Protein AF-A0A971KW10-F1 (afdb_monomer)

Radius of gyration: 21.58 Å; Cα contacts (8 Å, |Δi|>4): 145; chains: 1; bounding box: 46×30×66 Å

Sequence (146 aa):
DITVEKLATDSYQAQTRNKLIAEAFYLTGDIEKYGSGYIRIREEISAYPGMKFGFEEMGNGYLVTLSSGTVEGITEQATEQAVLAFCRQPRSTTEIMHHLGLRHREHFRSSILMPLLERQLLRLTIPDKPSSPKQKYITTTSQAES

pLDDT: mean 83.28, std 13.02, range [34.09, 97.75]

Foldseek 3Di:
DQDPVNLVDPPDDADDPDPVVVVVCVVVVVDPDGPCVSVVVVVVQVLDQQWDWDKDDDDPRIDIDIDRGDRVPDDLVNLLVLLLVVQQDWDDLVRSCVVVVHDDSVCCVPSHVVVCVVVVQKDWPCVVCCPDPPITIHGDPVPVDD

Secondary structure (DSSP, 8-state):
---HHHHTSTTPPP--S-HHHHHHHHHTTS-SSTT-HHHHHHHHHHTSTTEEEEEEEETTEEEEEEEE---TT--HHHHHHHHHHHTTS-B-HHHHHHHTT---HHHHIIIIIHHHHHTTSEEESSTT-TT-TT--EEE-STTS--

Solvent-accessible surface area (backbone atoms only — not comparable to full-atom values): 8999 Å² total; per-residue (Å²): 134,90,48,74,74,42,69,73,41,97,76,58,80,67,78,72,92,51,60,68,63,56,46,51,38,41,76,72,62,78,44,94,62,91,60,51,60,65,56,52,53,50,56,62,38,71,68,40,87,30,46,43,84,47,73,48,83,49,92,98,48,71,49,80,44,82,45,80,45,84,38,91,87,59,46,73,67,53,49,47,53,52,51,46,63,65,16,71,46,79,35,35,71,69,56,51,27,61,76,70,72,55,84,53,66,66,58,46,40,67,75,41,52,47,53,34,42,76,69,52,49,32,41,67,72,41,71,96,44,74,84,42,94,83,39,27,33,28,39,49,74,89,82,77,83,131

Structure (mmCIF, N/CA/C/O backbone):
data_AF-A0A971KW10-F1
#
_entry.id   AF-A0A971KW10-F1
#
loop_
_atom_site.group_PDB
_atom_site.id
_atom_site.type_symbol
_atom_site.label_atom_id
_atom_site.label_alt_id
_atom_site.label_comp_id
_atom_site.label_asym_id
_atom_site.label_entity_id
_atom_site.label_seq_id
_atom_site.pdbx_PDB_ins_code
_atom_site.Cartn_x
_atom_site.Cartn_y
_atom_site.Cartn_z
_atom_site.occupancy
_atom_site.B_iso_or_equiv
_atom_site.auth_seq_id
_atom_site.auth_comp_id
_atom_site.auth_asym_id
_atom_site.auth_atom_id
_atom_site.pdbx_PDB_model_num
ATOM 1 N N . ASP A 1 1 ? 15.205 6.553 -31.528 1.00 63.91 1 ASP A N 1
ATOM 2 C CA . ASP A 1 1 ? 15.199 5.754 -30.287 1.00 63.91 1 ASP A CA 1
ATOM 3 C C . ASP A 1 1 ? 14.335 6.381 -29.201 1.00 63.91 1 ASP A C 1
ATOM 5 O O . ASP A 1 1 ? 13.989 7.562 -29.290 1.00 63.91 1 ASP A O 1
ATOM 9 N N . ILE A 1 2 ? 13.929 5.573 -28.221 1.00 69.31 2 ILE A N 1
ATOM 10 C CA . ILE A 1 2 ? 13.283 6.034 -26.985 1.00 69.31 2 ILE A CA 1
ATOM 11 C C . ILE A 1 2 ? 14.377 6.613 -26.083 1.00 69.31 2 ILE A C 1
ATOM 13 O O . ILE A 1 2 ? 15.384 5.947 -25.866 1.00 69.31 2 ILE A O 1
ATOM 17 N N . THR A 1 3 ? 14.180 7.831 -25.578 1.00 75.50 3 THR A N 1
ATOM 18 C CA . THR A 1 3 ? 15.115 8.497 -24.659 1.00 75.50 3 THR A CA 1
ATOM 19 C C . THR A 1 3 ? 14.581 8.475 -23.228 1.00 75.50 3 THR A C 1
ATOM 21 O O . THR A 1 3 ? 13.381 8.281 -23.008 1.00 75.50 3 THR A O 1
ATOM 24 N N . VAL A 1 4 ? 15.468 8.706 -22.258 1.00 74.56 4 VAL A N 1
ATOM 25 C CA . VAL A 1 4 ? 15.142 8.841 -20.828 1.00 74.56 4 VAL A CA 1
ATOM 26 C C . VAL A 1 4 ? 14.043 9.889 -20.612 1.00 74.56 4 VAL A C 1
ATOM 28 O O . VAL A 1 4 ? 13.077 9.627 -19.899 1.00 74.56 4 VAL A O 1
ATOM 31 N N . GLU A 1 5 ? 14.099 11.033 -21.300 1.00 74.12 5 GLU A N 1
ATOM 32 C CA . GLU A 1 5 ? 13.088 12.091 -21.154 1.00 74.12 5 GLU A CA 1
ATOM 33 C C . GLU A 1 5 ? 11.705 11.649 -21.640 1.00 74.12 5 GLU A C 1
ATOM 35 O O . GLU A 1 5 ? 10.694 12.044 -21.065 1.00 74.12 5 GLU A O 1
ATOM 40 N N . LYS A 1 6 ? 11.638 10.802 -22.675 1.00 75.38 6 LYS A N 1
ATOM 41 C CA . LYS A 1 6 ? 10.366 10.248 -23.161 1.00 75.38 6 LYS A CA 1
ATOM 42 C C . LYS A 1 6 ? 9.798 9.203 -22.204 1.00 75.38 6 LYS A C 1
ATOM 44 O O . LYS A 1 6 ? 8.589 9.136 -22.051 1.00 75.38 6 LYS A O 1
ATOM 49 N N . LEU A 1 7 ? 10.641 8.414 -21.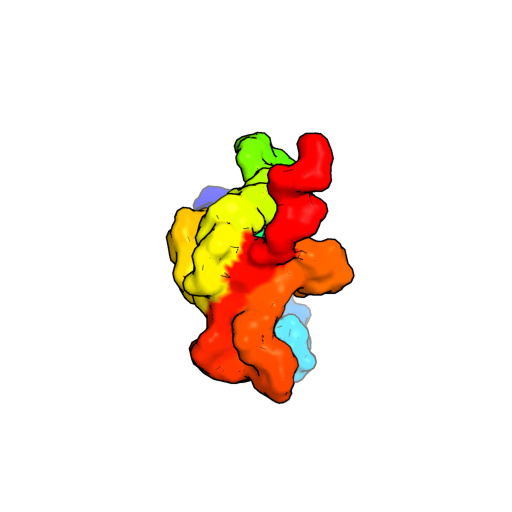538 1.00 72.81 7 LEU A N 1
ATOM 50 C CA . LEU A 1 7 ? 10.193 7.453 -20.518 1.00 72.81 7 LEU A CA 1
ATOM 51 C C . LEU A 1 7 ? 9.659 8.139 -19.253 1.00 72.81 7 LEU A C 1
ATOM 53 O O . LEU A 1 7 ? 8.875 7.546 -18.514 1.00 72.81 7 LEU A O 1
ATOM 57 N N . ALA A 1 8 ? 10.052 9.392 -19.016 1.00 70.19 8 ALA A N 1
ATOM 58 C CA . ALA A 1 8 ? 9.490 10.212 -17.951 1.00 70.19 8 ALA A CA 1
ATOM 59 C C . ALA A 1 8 ? 8.054 10.692 -18.249 1.00 70.19 8 ALA A C 1
ATOM 61 O O . ALA A 1 8 ? 7.359 11.127 -17.327 1.00 70.19 8 ALA A O 1
ATOM 62 N N . THR A 1 9 ? 7.581 10.608 -19.498 1.00 72.00 9 THR A N 1
ATOM 63 C CA . THR A 1 9 ? 6.211 10.980 -19.879 1.00 72.00 9 THR A CA 1
ATOM 64 C C . THR A 1 9 ? 5.324 9.746 -20.055 1.00 72.00 9 THR A C 1
ATOM 66 O O . THR A 1 9 ? 5.793 8.677 -20.420 1.00 72.00 9 THR A O 1
ATOM 69 N N . ASP A 1 10 ? 4.009 9.885 -19.865 1.00 73.06 10 ASP A 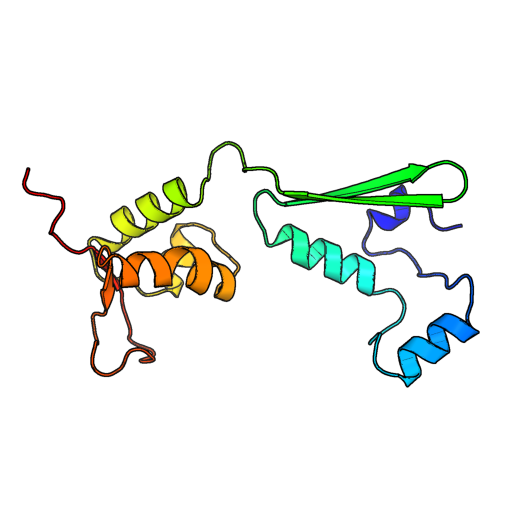N 1
ATOM 70 C CA . ASP A 1 10 ? 3.036 8.813 -20.175 1.00 73.06 10 ASP A CA 1
ATOM 71 C C . ASP A 1 10 ? 2.736 8.676 -21.677 1.00 73.06 10 ASP A C 1
ATOM 73 O O . ASP A 1 10 ? 1.820 7.965 -22.084 1.00 73.06 10 ASP A O 1
ATOM 77 N N . SER A 1 11 ? 3.471 9.399 -22.524 1.00 72.88 11 SER A N 1
ATOM 78 C CA . SER A 1 11 ? 3.156 9.582 -23.943 1.00 72.88 11 SER A CA 1
ATOM 79 C C . SER A 1 11 ? 4.166 8.944 -24.896 1.00 72.88 11 SER A C 1
ATOM 81 O O . SER A 1 11 ? 4.077 9.150 -26.110 1.00 72.88 11 SER A O 1
ATOM 83 N N . TYR A 1 12 ? 5.135 8.174 -24.392 1.00 74.19 12 TYR A N 1
ATOM 84 C CA . TYR A 1 12 ? 6.084 7.492 -25.266 1.00 74.19 12 TYR A CA 1
ATOM 85 C C . TYR A 1 12 ? 5.415 6.343 -26.032 1.00 74.19 12 TYR A C 1
ATOM 87 O O . TYR A 1 12 ? 4.542 5.635 -25.533 1.00 74.19 12 TYR A O 1
ATOM 95 N N . GLN A 1 13 ? 5.869 6.120 -27.265 1.00 73.56 13 GLN A N 1
ATOM 96 C CA . GLN A 1 13 ? 5.526 4.911 -28.006 1.00 73.56 13 GLN A CA 1
ATOM 97 C C . GLN A 1 13 ? 6.542 3.822 -27.701 1.00 73.56 13 GLN A C 1
ATOM 99 O O . GLN A 1 13 ? 7.740 4.003 -27.919 1.00 73.56 13 GLN A O 1
ATOM 104 N N . ALA A 1 14 ? 6.060 2.684 -27.210 1.00 76.69 14 ALA A N 1
ATOM 105 C CA . ALA A 1 14 ? 6.911 1.538 -26.950 1.00 76.69 14 ALA A CA 1
ATOM 106 C C . ALA A 1 14 ? 7.455 0.943 -28.250 1.00 76.69 14 ALA A C 1
ATOM 108 O O . ALA A 1 14 ? 6.731 0.763 -29.229 1.00 76.69 14 ALA A O 1
ATOM 109 N N . GLN A 1 15 ? 8.740 0.607 -28.233 1.00 77.75 15 GLN A N 1
ATOM 110 C CA . GLN A 1 15 ? 9.437 -0.003 -29.353 1.00 77.75 15 GLN A CA 1
ATOM 111 C C . GLN A 1 15 ? 10.059 -1.315 -28.890 1.00 77.75 15 GLN A C 1
ATOM 113 O O . GLN A 1 15 ? 10.881 -1.350 -27.976 1.00 77.75 15 GLN A O 1
ATOM 118 N N . THR A 1 16 ? 9.661 -2.413 -29.525 1.00 80.06 16 THR A N 1
ATOM 119 C CA . THR A 1 16 ? 10.229 -3.737 -29.269 1.00 80.06 16 THR A CA 1
ATOM 120 C C . THR A 1 16 ? 11.472 -3.929 -30.128 1.00 80.06 16 THR A C 1
ATOM 122 O O . THR A 1 16 ? 11.362 -3.978 -31.355 1.00 80.06 16 THR A O 1
ATOM 125 N N . ARG A 1 17 ? 12.645 -4.094 -29.505 1.00 83.06 17 ARG A N 1
ATOM 126 C CA . ARG A 1 17 ? 13.882 -4.425 -30.238 1.00 83.06 17 ARG A CA 1
ATOM 127 C C . ARG A 1 17 ? 13.791 -5.785 -30.931 1.00 83.06 17 ARG A C 1
ATOM 129 O O . ARG A 1 17 ? 14.223 -5.923 -32.067 1.00 83.06 17 ARG A O 1
ATOM 136 N N . ASN A 1 18 ? 13.198 -6.773 -30.261 1.00 89.06 18 ASN A N 1
ATOM 137 C CA . ASN A 1 18 ? 12.965 -8.100 -30.819 1.00 89.06 18 ASN A CA 1
ATOM 138 C C . ASN A 1 18 ? 11.472 -8.446 -30.747 1.00 89.06 18 ASN A C 1
ATOM 140 O O . ASN A 1 18 ? 10.937 -8.685 -29.665 1.00 89.06 18 ASN A O 1
ATOM 144 N N . LYS A 1 19 ? 10.810 -8.459 -31.910 1.00 88.50 19 LYS A N 1
ATOM 145 C CA . LYS A 1 19 ? 9.373 -8.748 -32.017 1.00 88.50 19 LYS A CA 1
ATOM 146 C C . LYS A 1 19 ? 9.037 -10.196 -31.666 1.00 88.50 19 LYS A C 1
ATOM 148 O O . LYS A 1 19 ? 8.043 -10.412 -30.993 1.00 88.50 19 LYS A O 1
ATOM 153 N N . LEU A 1 20 ? 9.883 -11.155 -32.051 1.00 92.50 20 LEU A N 1
ATOM 154 C CA . LEU A 1 20 ? 9.647 -12.581 -31.798 1.00 92.50 20 LEU A CA 1
ATOM 155 C C . LEU A 1 20 ? 9.681 -12.899 -30.301 1.00 92.50 20 LEU A C 1
ATOM 157 O O . LEU A 1 20 ? 8.831 -13.626 -29.802 1.00 92.50 20 LEU A O 1
ATOM 161 N N . ILE A 1 21 ? 10.631 -12.307 -29.568 1.00 89.38 21 ILE A N 1
ATOM 162 C CA . ILE A 1 21 ? 10.697 -12.454 -28.106 1.00 89.38 21 ILE A CA 1
ATOM 163 C C . ILE A 1 21 ? 9.458 -11.830 -27.449 1.00 89.38 21 ILE A C 1
ATOM 165 O O . ILE A 1 21 ? 8.848 -12.435 -26.573 1.00 89.38 21 ILE A O 1
ATOM 169 N N . ALA A 1 22 ? 9.066 -10.629 -27.882 1.00 88.19 22 ALA A N 1
ATOM 170 C CA . ALA A 1 22 ? 7.902 -9.938 -27.333 1.00 88.19 22 ALA A CA 1
ATOM 171 C C . ALA A 1 22 ? 6.579 -10.670 -27.637 1.00 88.19 22 ALA A C 1
ATOM 173 O O . ALA A 1 22 ? 5.657 -10.646 -26.828 1.00 88.19 22 ALA A O 1
ATOM 174 N N . GLU A 1 23 ? 6.476 -11.318 -28.796 1.00 89.50 23 GLU A N 1
ATOM 175 C CA . GLU A 1 23 ? 5.342 -12.163 -29.173 1.00 89.50 23 GLU A CA 1
ATOM 176 C C . GLU A 1 23 ? 5.300 -13.447 -28.341 1.00 89.50 23 GLU A C 1
ATOM 178 O O . GLU A 1 23 ? 4.243 -13.785 -27.817 1.00 89.50 23 GLU A O 1
ATOM 183 N N . ALA A 1 24 ? 6.444 -14.105 -28.126 1.00 94.00 24 ALA A N 1
ATOM 184 C CA . ALA A 1 24 ? 6.524 -15.292 -27.279 1.00 94.00 24 ALA A CA 1
ATOM 185 C C . ALA A 1 24 ? 5.996 -15.022 -25.859 1.00 94.00 24 ALA A C 1
ATOM 187 O O . ALA A 1 24 ? 5.102 -15.734 -25.417 1.00 94.00 24 ALA A O 1
ATOM 188 N N . PHE A 1 25 ? 6.462 -13.955 -25.194 1.00 90.50 25 PHE A N 1
ATOM 189 C CA . PHE A 1 25 ? 5.987 -13.580 -23.851 1.00 90.50 25 PHE A CA 1
ATOM 190 C C . PHE A 1 25 ? 4.504 -13.193 -23.807 1.00 90.50 25 PHE A C 1
ATOM 192 O O . PHE A 1 25 ? 3.839 -13.357 -22.786 1.00 90.50 25 PHE A O 1
ATOM 199 N N . TYR A 1 26 ? 3.972 -12.647 -24.902 1.00 87.69 26 TYR A N 1
ATOM 200 C CA . TYR A 1 26 ? 2.548 -12.336 -24.990 1.00 87.69 26 TYR A CA 1
ATOM 201 C C . TYR A 1 26 ? 1.711 -13.615 -25.108 1.00 87.69 26 TYR A C 1
ATOM 203 O O . TYR A 1 26 ? 0.718 -13.773 -24.402 1.00 87.69 26 TYR A O 1
ATOM 211 N N . LEU A 1 27 ? 2.137 -14.558 -25.954 1.00 91.69 27 LEU A N 1
ATOM 212 C CA . LEU A 1 27 ? 1.451 -15.837 -26.156 1.00 91.69 27 LEU A CA 1
ATOM 213 C C . LEU A 1 27 ? 1.508 -16.746 -24.921 1.00 91.69 27 LEU A C 1
ATOM 215 O O . LEU A 1 27 ? 0.565 -17.499 -24.685 1.00 91.69 27 LEU A O 1
ATOM 219 N N . THR A 1 28 ? 2.580 -16.674 -24.128 1.00 94.31 28 THR A N 1
ATOM 220 C CA . THR A 1 28 ? 2.693 -17.395 -22.848 1.00 94.31 28 THR A CA 1
ATOM 221 C C . THR A 1 28 ? 1.924 -16.725 -21.709 1.00 94.31 28 THR A C 1
ATOM 223 O O . THR A 1 28 ? 1.771 -17.328 -20.650 1.00 94.31 28 THR A O 1
ATOM 226 N N . GLY A 1 29 ? 1.398 -15.512 -21.917 1.00 87.62 29 GLY A N 1
ATOM 227 C CA . GLY A 1 29 ? 0.672 -14.752 -20.897 1.00 87.62 29 GLY A CA 1
ATOM 228 C C . GLY A 1 29 ? 1.570 -14.073 -19.861 1.00 87.62 29 GLY A C 1
ATOM 229 O O . GLY A 1 29 ? 1.060 -13.548 -18.875 1.00 87.62 29 GLY A O 1
ATOM 230 N N . ASP A 1 30 ? 2.885 -14.041 -20.0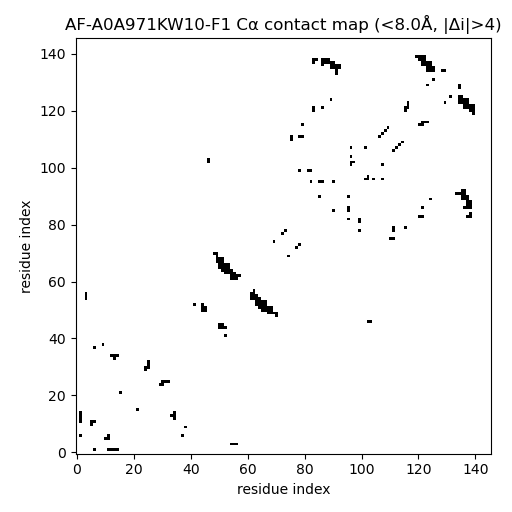87 1.00 86.94 30 ASP A N 1
ATOM 231 C CA . ASP A 1 30 ? 3.843 -13.374 -19.199 1.00 86.94 30 ASP A CA 1
ATOM 232 C C . ASP A 1 30 ? 3.747 -11.839 -19.296 1.00 86.94 30 ASP A C 1
ATOM 234 O O . ASP A 1 30 ? 4.157 -11.125 -18.377 1.00 86.94 30 ASP A O 1
ATOM 238 N N . ILE A 1 31 ? 3.195 -11.308 -20.399 1.00 86.38 31 ILE A N 1
ATOM 239 C CA . ILE A 1 31 ? 2.893 -9.879 -20.571 1.00 86.38 31 ILE A CA 1
ATOM 240 C C . ILE A 1 31 ? 1.478 -9.650 -21.126 1.00 86.38 31 ILE A C 1
ATOM 242 O O . ILE A 1 31 ? 1.032 -10.325 -22.047 1.00 86.38 31 ILE A O 1
ATOM 246 N N . GLU A 1 32 ? 0.776 -8.640 -20.603 1.00 76.75 32 GLU A N 1
ATOM 247 C CA . GLU A 1 32 ? -0.631 -8.366 -20.953 1.00 76.75 32 GLU A CA 1
ATOM 248 C C . GLU A 1 32 ? -0.808 -7.436 -22.169 1.00 76.75 32 GLU A C 1
ATOM 250 O O . GLU A 1 32 ? -1.768 -7.563 -22.930 1.00 76.75 32 GLU A O 1
ATOM 255 N N . LYS A 1 33 ? 0.072 -6.437 -22.332 1.00 71.94 33 LYS A N 1
ATOM 256 C CA . LYS A 1 33 ? -0.045 -5.408 -23.377 1.00 71.94 33 LYS A CA 1
ATOM 257 C C . LYS A 1 33 ? 1.301 -4.753 -23.665 1.00 71.94 33 LYS A C 1
ATOM 259 O O . LYS A 1 33 ? 2.057 -4.419 -22.751 1.00 71.94 33 LYS A O 1
ATOM 264 N N . TYR A 1 34 ? 1.581 -4.503 -24.942 1.00 73.88 34 TYR A N 1
ATOM 265 C CA . TYR A 1 34 ? 2.792 -3.799 -25.347 1.00 73.88 34 TYR A CA 1
ATOM 266 C C . TYR A 1 34 ? 2.777 -2.347 -24.865 1.00 73.88 34 TYR A C 1
ATOM 268 O O . TYR A 1 34 ? 1.864 -1.578 -25.164 1.00 73.88 34 TYR A O 1
ATOM 276 N N . GLY A 1 35 ? 3.828 -1.968 -24.143 1.00 72.19 35 GLY A N 1
ATOM 277 C CA . GLY A 1 35 ? 4.162 -0.571 -23.890 1.00 72.19 35 GLY A CA 1
ATOM 278 C C . GLY A 1 35 ? 3.544 0.095 -22.670 1.00 72.19 35 GLY A C 1
ATOM 279 O O . GLY A 1 35 ? 4.008 1.171 -22.315 1.00 72.19 35 GLY A O 1
ATOM 280 N N . SER A 1 36 ? 2.590 -0.534 -21.983 1.00 80.88 36 SER A N 1
ATOM 281 C CA . SER A 1 36 ? 2.021 0.009 -20.738 1.00 80.88 36 SER A CA 1
ATOM 282 C C . SER A 1 36 ? 2.787 -0.395 -19.477 1.00 80.88 36 SER A C 1
ATOM 284 O O . SER A 1 36 ? 2.536 0.160 -18.413 1.00 80.88 36 SER A O 1
ATOM 286 N N . GLY A 1 37 ? 3.705 -1.363 -19.573 1.00 80.50 37 GLY A N 1
ATOM 287 C CA . GLY A 1 37 ? 4.396 -1.926 -18.408 1.00 80.50 37 GLY A CA 1
ATOM 288 C C . GLY A 1 37 ? 5.166 -0.887 -17.590 1.00 80.50 37 GLY A C 1
ATOM 289 O O . GLY A 1 37 ? 5.081 -0.895 -16.369 1.00 80.50 37 GLY A O 1
ATOM 290 N N . TYR A 1 38 ? 5.849 0.053 -18.247 1.00 81.38 38 TYR A N 1
ATOM 291 C CA . TYR A 1 38 ? 6.624 1.090 -17.556 1.00 81.38 38 TYR A CA 1
ATOM 292 C C . TYR A 1 38 ? 5.731 2.073 -16.792 1.00 81.38 38 TYR A C 1
ATOM 294 O O . TYR A 1 38 ? 6.023 2.420 -15.651 1.00 81.38 38 TYR A O 1
ATOM 302 N N . ILE A 1 39 ? 4.616 2.476 -17.412 1.00 81.81 39 ILE A N 1
ATOM 303 C CA . ILE A 1 39 ? 3.607 3.344 -16.796 1.00 81.81 39 ILE A CA 1
ATOM 304 C C . ILE A 1 39 ? 3.048 2.660 -15.547 1.00 81.81 39 ILE A C 1
ATOM 306 O O . ILE A 1 39 ? 3.110 3.241 -14.468 1.00 81.81 39 ILE A O 1
ATOM 310 N N . ARG A 1 40 ? 2.630 1.391 -15.667 1.00 84.25 40 ARG A N 1
ATOM 311 C CA . ARG A 1 40 ? 2.120 0.594 -14.539 1.00 84.25 40 ARG A CA 1
ATOM 312 C C . ARG A 1 40 ? 3.137 0.487 -13.407 1.00 84.25 40 ARG A C 1
ATOM 314 O O . ARG A 1 40 ? 2.780 0.719 -12.264 1.00 84.25 40 ARG A O 1
ATOM 321 N N . ILE A 1 41 ? 4.399 0.173 -13.711 1.00 86.31 41 ILE A N 1
ATOM 322 C CA . ILE A 1 41 ? 5.463 0.083 -12.698 1.00 86.31 41 ILE A CA 1
ATOM 323 C C . ILE A 1 41 ? 5.630 1.423 -11.974 1.00 86.31 41 ILE A C 1
ATOM 325 O O . ILE A 1 41 ? 5.704 1.459 -10.751 1.00 86.31 41 ILE A O 1
ATOM 329 N N . ARG A 1 42 ? 5.656 2.538 -12.707 1.00 83.31 42 ARG A N 1
ATOM 330 C CA . ARG A 1 42 ? 5.833 3.869 -12.120 1.00 83.31 42 ARG A CA 1
ATOM 331 C C . ARG A 1 42 ? 4.638 4.299 -11.266 1.00 83.31 42 ARG A C 1
ATOM 333 O O . ARG A 1 42 ? 4.846 4.821 -10.173 1.00 83.31 42 ARG A O 1
ATOM 340 N N . GLU A 1 43 ? 3.417 4.083 -11.749 1.00 83.12 43 GLU A N 1
ATOM 341 C CA . GLU A 1 43 ? 2.183 4.319 -10.989 1.00 83.12 43 GLU A CA 1
ATOM 342 C C . GLU A 1 43 ? 2.181 3.483 -9.706 1.00 83.12 43 GLU A C 1
ATOM 344 O O . GLU A 1 43 ? 2.002 4.029 -8.615 1.00 83.12 43 GLU A O 1
ATOM 349 N N . GLU A 1 44 ? 2.493 2.192 -9.823 1.00 85.81 44 GLU A N 1
ATOM 350 C CA . GLU A 1 44 ? 2.535 1.270 -8.693 1.00 85.81 44 GLU A CA 1
ATOM 351 C C . GLU A 1 44 ? 3.665 1.602 -7.719 1.00 85.81 44 GLU A C 1
ATOM 353 O O . GLU A 1 44 ? 3.521 1.347 -6.542 1.00 85.81 44 GLU A O 1
ATOM 358 N N . ILE A 1 45 ? 4.776 2.209 -8.141 1.00 84.56 45 ILE A N 1
ATOM 359 C CA . ILE A 1 45 ? 5.825 2.652 -7.208 1.00 84.56 45 ILE A CA 1
ATOM 360 C C . ILE A 1 45 ? 5.448 3.975 -6.537 1.00 84.56 45 ILE A C 1
ATOM 362 O O . ILE A 1 45 ? 5.697 4.150 -5.346 1.00 84.56 45 ILE A O 1
ATOM 366 N N . SER A 1 46 ? 4.799 4.894 -7.261 1.00 78.56 46 SER A N 1
ATOM 367 C CA . SER A 1 46 ? 4.326 6.173 -6.701 1.00 78.56 46 SER A CA 1
ATOM 368 C C . SER A 1 46 ? 3.320 5.995 -5.554 1.00 78.56 46 SER A C 1
ATOM 370 O O . SER A 1 46 ? 3.149 6.885 -4.719 1.00 78.56 46 SER A O 1
ATOM 372 N N . ALA A 1 47 ? 2.696 4.818 -5.494 1.00 76.81 47 ALA A N 1
ATOM 373 C CA . ALA A 1 47 ? 1.840 4.345 -4.419 1.00 76.81 47 ALA A CA 1
ATOM 374 C C . ALA A 1 47 ? 2.533 4.178 -3.060 1.00 76.81 47 ALA A C 1
ATOM 376 O O . ALA A 1 47 ? 1.857 4.216 -2.029 1.00 76.81 47 ALA A O 1
ATOM 377 N N . TYR A 1 48 ? 3.850 3.953 -3.045 1.00 75.88 48 TYR A N 1
ATOM 378 C CA . TYR A 1 48 ? 4.618 3.620 -1.848 1.00 75.88 48 TYR A CA 1
ATOM 379 C C . TYR A 1 48 ? 5.483 4.817 -1.440 1.00 75.88 48 TYR A C 1
ATOM 381 O O . TYR A 1 48 ? 6.559 5.024 -2.010 1.00 75.88 48 TYR A O 1
ATOM 389 N N . PRO A 1 49 ? 5.054 5.620 -0.444 1.00 68.38 49 PRO A N 1
ATOM 390 C CA . PRO A 1 49 ? 5.858 6.723 0.066 1.00 68.38 49 PRO A CA 1
ATOM 391 C C . PRO A 1 49 ? 7.232 6.213 0.514 1.00 68.38 49 PRO A C 1
ATOM 393 O O . PRO A 1 49 ? 7.318 5.322 1.353 1.00 68.38 49 PRO A O 1
ATOM 396 N N . GLY A 1 50 ? 8.304 6.762 -0.062 1.00 72.44 50 GLY A N 1
ATOM 397 C CA . GLY A 1 50 ? 9.685 6.346 0.216 1.00 72.44 50 GLY A CA 1
ATOM 398 C C . GLY A 1 50 ? 10.315 5.476 -0.867 1.00 72.44 50 GLY A C 1
ATOM 399 O O . GLY A 1 50 ? 11.537 5.498 -1.023 1.00 72.44 50 GLY A O 1
ATOM 400 N N . MET A 1 51 ? 9.520 4.794 -1.693 1.00 83.44 51 MET A N 1
ATOM 401 C CA . MET A 1 51 ? 10.069 4.145 -2.876 1.00 83.44 51 MET A CA 1
ATOM 402 C C . MET A 1 51 ? 10.350 5.165 -3.976 1.00 83.44 51 MET A C 1
ATOM 404 O O . MET A 1 51 ? 9.569 6.079 -4.244 1.00 83.44 51 MET A O 1
ATOM 408 N N . LYS A 1 52 ? 11.503 5.005 -4.618 1.00 82.31 52 LYS A N 1
ATOM 409 C CA . LYS A 1 52 ? 11.943 5.814 -5.748 1.00 82.31 52 LYS A CA 1
ATOM 410 C C . LYS A 1 52 ? 12.215 4.905 -6.931 1.00 82.31 52 LYS A C 1
ATOM 412 O O . LYS A 1 52 ? 12.947 3.920 -6.819 1.00 82.31 52 LYS A O 1
ATOM 417 N N . PHE A 1 53 ? 11.648 5.288 -8.065 1.00 86.50 53 PHE A N 1
ATOM 418 C CA . PHE A 1 53 ? 11.904 4.678 -9.358 1.00 86.50 53 PHE A CA 1
ATOM 419 C C . PHE A 1 53 ? 12.807 5.608 -10.166 1.00 86.50 53 PHE A C 1
ATOM 421 O O . PHE A 1 53 ? 12.380 6.687 -10.576 1.00 86.50 53 PHE A O 1
ATOM 428 N N . GLY A 1 54 ? 14.067 5.219 -10.327 1.00 84.62 54 GLY A N 1
ATOM 429 C CA . GLY A 1 54 ? 15.072 5.952 -11.086 1.00 84.62 54 GLY A CA 1
ATOM 430 C C . GLY A 1 54 ? 15.434 5.219 -12.370 1.00 84.62 54 GLY A C 1
ATOM 431 O O . GLY A 1 54 ? 15.349 3.993 -12.448 1.00 84.62 54 GLY A O 1
ATOM 432 N N . PHE A 1 55 ? 15.849 5.978 -13.374 1.00 84.31 55 PHE A N 1
ATOM 433 C CA . PHE A 1 55 ? 16.339 5.437 -14.630 1.00 84.31 55 PHE A CA 1
ATOM 434 C C . PHE A 1 55 ? 17.385 6.379 -15.221 1.00 84.31 55 PHE A C 1
ATOM 436 O O . PHE A 1 55 ? 17.210 7.597 -15.201 1.00 84.31 55 PHE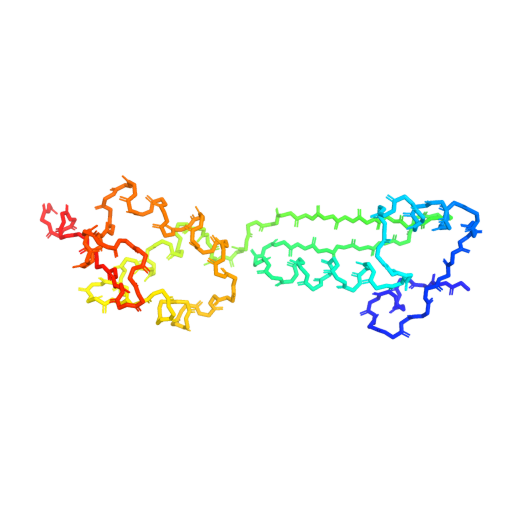 A O 1
ATOM 443 N N . GLU A 1 56 ? 18.471 5.813 -15.731 1.00 85.06 56 GLU A N 1
ATOM 444 C CA . GLU A 1 56 ? 19.588 6.560 -16.309 1.00 85.06 56 GLU A CA 1
ATOM 445 C C . GLU A 1 56 ? 20.130 5.855 -17.553 1.00 85.06 56 GLU A C 1
ATOM 447 O O . GLU A 1 56 ? 20.042 4.632 -17.691 1.00 85.06 56 GLU A O 1
ATOM 452 N N . GLU A 1 57 ? 20.664 6.634 -18.490 1.00 85.25 57 GLU A N 1
ATOM 453 C CA . GLU A 1 57 ? 21.329 6.092 -19.670 1.00 85.25 57 GLU A CA 1
ATOM 454 C C . GLU A 1 57 ? 22.744 5.644 -19.285 1.00 85.25 57 GLU A C 1
ATOM 456 O O . GLU A 1 57 ? 23.530 6.419 -18.743 1.00 85.25 57 GLU A O 1
ATOM 461 N N . MET A 1 58 ? 23.072 4.380 -19.554 1.00 81.06 58 MET A N 1
ATOM 462 C CA . MET A 1 58 ? 24.391 3.812 -19.280 1.00 81.06 58 MET A CA 1
ATOM 463 C C . MET A 1 58 ? 24.946 3.180 -20.553 1.00 81.06 58 MET A C 1
ATOM 465 O O . MET A 1 58 ? 24.574 2.068 -20.936 1.00 81.06 58 MET A O 1
ATOM 469 N N . GLY A 1 59 ? 25.866 3.889 -21.211 1.00 82.25 59 GLY A N 1
ATOM 470 C CA . GLY A 1 59 ? 26.513 3.418 -22.435 1.00 82.25 59 GLY A CA 1
ATOM 471 C C . GLY A 1 59 ? 25.511 3.198 -23.571 1.00 82.25 59 GLY A C 1
ATOM 472 O O . GLY A 1 59 ? 24.895 4.141 -24.045 1.00 82.25 59 GLY A O 1
ATOM 473 N N . ASN A 1 60 ? 25.362 1.951 -24.027 1.00 76.88 60 ASN A N 1
ATOM 474 C CA . ASN A 1 60 ? 24.418 1.546 -25.081 1.00 76.88 60 ASN A CA 1
ATOM 475 C C . ASN A 1 60 ? 23.091 0.970 -24.536 1.00 76.88 60 ASN A C 1
ATOM 477 O O . ASN A 1 60 ? 22.311 0.354 -25.278 1.00 76.88 60 ASN A O 1
ATOM 481 N N . GLY A 1 61 ? 22.850 1.128 -23.236 1.00 74.69 61 GLY A N 1
ATOM 482 C CA . GLY A 1 61 ? 21.676 0.633 -22.537 1.00 74.69 61 GLY A CA 1
ATOM 483 C C . GLY A 1 61 ? 21.098 1.663 -21.576 1.00 74.69 61 GLY A C 1
ATOM 484 O O . GLY A 1 61 ? 21.488 2.828 -21.553 1.00 74.69 61 GLY A O 1
ATOM 485 N N . TYR A 1 62 ? 20.148 1.207 -20.771 1.00 81.44 62 TYR A N 1
ATOM 486 C CA . TYR A 1 62 ? 19.568 1.996 -19.696 1.00 81.44 62 TYR A CA 1
ATOM 487 C C . TYR A 1 62 ? 19.567 1.161 -18.421 1.00 81.44 62 TYR A C 1
ATOM 489 O O . TYR A 1 62 ? 19.364 -0.057 -18.476 1.00 81.44 62 TYR A O 1
ATOM 497 N N . LEU A 1 63 ? 19.823 1.808 -17.293 1.00 84.31 63 LEU A N 1
ATOM 498 C CA . LEU A 1 63 ? 19.728 1.199 -15.978 1.00 84.31 63 LEU A CA 1
ATOM 499 C C . LEU A 1 63 ? 18.426 1.649 -15.325 1.00 84.31 63 LEU A C 1
ATOM 501 O O . LEU A 1 63 ? 18.115 2.837 -15.310 1.00 84.31 63 LEU A O 1
ATOM 505 N N . VAL A 1 64 ? 17.686 0.692 -14.767 1.00 87.19 64 VAL A N 1
ATOM 506 C CA . VAL A 1 64 ? 16.544 0.951 -13.886 1.00 87.19 64 VAL A CA 1
ATOM 507 C C . VAL A 1 64 ? 16.960 0.663 -12.465 1.00 87.19 64 VAL A C 1
ATOM 509 O O . VAL A 1 64 ? 17.417 -0.439 -12.165 1.00 87.19 64 VAL A O 1
ATOM 512 N N . THR A 1 65 ? 16.713 1.624 -11.587 1.00 87.19 65 THR A N 1
ATOM 513 C CA . THR A 1 65 ? 16.969 1.488 -10.160 1.00 87.19 65 THR A CA 1
ATOM 514 C C . THR A 1 65 ? 15.665 1.658 -9.404 1.00 87.19 65 THR A C 1
ATOM 516 O O . THR A 1 65 ? 15.055 2.728 -9.406 1.00 87.19 65 THR A O 1
ATOM 519 N N . LEU A 1 66 ? 15.259 0.603 -8.706 1.00 88.44 66 LEU A N 1
ATOM 520 C CA . LEU A 1 66 ? 14.256 0.685 -7.656 1.00 88.44 66 LEU A CA 1
ATOM 521 C C . LEU A 1 66 ? 14.992 0.813 -6.325 1.00 88.44 66 LEU A C 1
ATOM 523 O O . LEU A 1 66 ? 15.779 -0.061 -5.968 1.00 88.44 66 LEU A O 1
ATOM 527 N N . SER A 1 67 ? 14.744 1.893 -5.591 1.00 84.25 67 SER A N 1
ATOM 528 C CA . SER A 1 67 ? 15.274 2.050 -4.236 1.00 84.25 67 SER A CA 1
ATOM 529 C C . SER A 1 67 ? 14.149 2.313 -3.251 1.00 84.25 67 SER A C 1
ATOM 531 O O . SER A 1 67 ? 13.213 3.056 -3.534 1.00 84.25 67 SER A O 1
ATOM 533 N N . SER A 1 68 ? 14.251 1.688 -2.084 1.00 76.75 68 SER A N 1
ATOM 534 C CA . SER A 1 68 ? 13.401 1.983 -0.939 1.00 76.75 68 SER A CA 1
ATOM 535 C C . SER A 1 68 ? 14.179 2.911 -0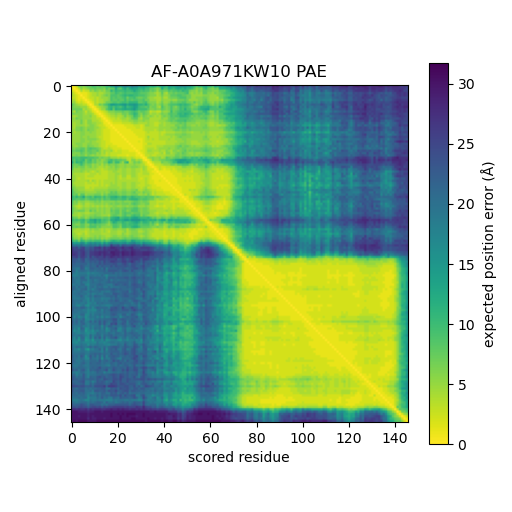.020 1.00 76.75 68 SER A C 1
ATOM 537 O O . SER A 1 68 ? 15.114 2.479 0.650 1.00 76.75 68 SER A O 1
ATOM 539 N N . GLY A 1 69 ? 13.831 4.192 -0.020 1.00 61.00 69 GLY A N 1
ATOM 540 C CA . GLY A 1 69 ? 14.273 5.125 1.004 1.00 61.00 69 GLY A CA 1
ATOM 541 C C . GLY A 1 69 ? 13.268 5.138 2.148 1.00 61.00 69 GLY A C 1
ATOM 542 O O . GLY A 1 69 ? 12.061 5.178 1.923 1.00 61.00 69 GLY A O 1
ATOM 543 N N . THR A 1 70 ? 13.742 5.160 3.389 1.00 50.03 70 THR A N 1
ATOM 544 C CA . THR A 1 70 ? 12.936 5.688 4.490 1.00 50.03 70 THR A CA 1
ATOM 545 C C . THR A 1 70 ? 12.569 7.122 4.116 1.00 50.03 70 THR A C 1
ATOM 547 O O . THR A 1 70 ? 13.451 7.963 3.953 1.00 50.03 70 THR A O 1
ATOM 550 N N . VAL A 1 71 ? 11.281 7.408 3.909 1.00 52.09 71 VAL A N 1
ATOM 551 C CA . VAL A 1 71 ? 10.809 8.790 3.761 1.00 52.09 71 VAL A CA 1
ATOM 552 C C . VAL A 1 71 ? 11.241 9.535 5.019 1.00 52.09 71 VAL A C 1
ATOM 554 O O . VAL A 1 71 ? 10.822 9.164 6.118 1.00 52.09 71 VAL A O 1
ATOM 557 N N . GLU A 1 72 ? 12.094 10.550 4.881 1.00 44.28 72 GLU A N 1
ATOM 558 C CA . GLU A 1 72 ? 12.381 11.474 5.977 1.00 44.28 72 GLU A CA 1
ATOM 559 C C . GLU A 1 72 ? 11.044 12.057 6.460 1.00 44.28 72 GLU A C 1
ATOM 561 O O . GLU A 1 72 ? 10.422 12.874 5.785 1.00 44.28 72 GLU A O 1
ATOM 566 N N . GLY A 1 73 ? 10.565 11.565 7.607 1.00 48.72 73 GLY A N 1
ATOM 567 C CA . GLY A 1 73 ? 9.417 12.113 8.331 1.00 48.72 73 GLY A CA 1
ATOM 568 C C . GLY A 1 73 ? 8.185 11.217 8.495 1.00 48.72 73 GLY A C 1
ATOM 569 O O . GLY A 1 73 ? 7.367 11.530 9.355 1.00 48.72 73 GLY A O 1
ATOM 570 N N . ILE A 1 74 ? 8.030 10.104 7.765 1.00 55.59 74 ILE A N 1
ATOM 571 C CA . ILE A 1 74 ? 6.908 9.168 7.995 1.00 55.59 74 ILE A CA 1
ATOM 572 C C . ILE A 1 74 ? 7.433 7.735 7.987 1.00 55.59 74 ILE A C 1
ATOM 574 O O . ILE A 1 74 ? 7.398 7.031 6.983 1.00 55.59 74 IL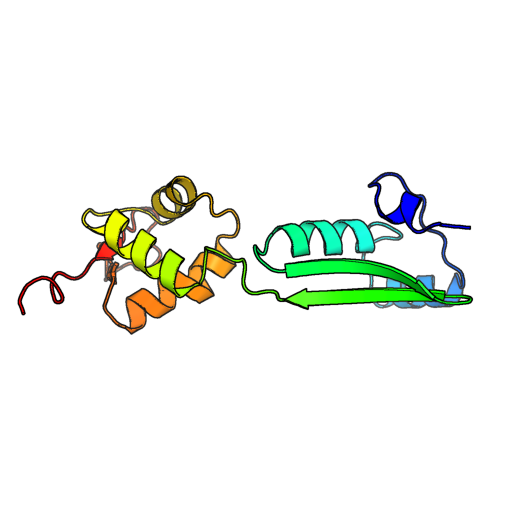E A O 1
ATOM 578 N N . THR A 1 75 ? 7.949 7.301 9.132 1.00 70.88 75 THR A N 1
ATOM 579 C CA . THR A 1 75 ? 8.224 5.884 9.373 1.00 70.88 75 THR A CA 1
ATOM 580 C C . THR A 1 75 ? 6.905 5.130 9.571 1.00 70.88 75 THR A C 1
ATOM 582 O O . THR A 1 75 ? 5.886 5.725 9.945 1.00 70.88 75 THR A O 1
ATOM 585 N N . GLU A 1 76 ? 6.904 3.809 9.370 1.00 74.81 76 GLU A N 1
ATOM 586 C CA . GLU A 1 76 ? 5.769 2.957 9.766 1.00 74.81 76 GLU A CA 1
ATOM 587 C C . GLU A 1 76 ? 5.394 3.217 11.230 1.00 74.81 76 GLU A C 1
ATOM 589 O O . GLU A 1 76 ? 4.225 3.401 11.547 1.00 74.81 76 GLU A O 1
ATOM 594 N N . GLN A 1 77 ? 6.397 3.413 12.090 1.00 80.25 77 GLN A N 1
ATOM 595 C CA . GLN A 1 77 ? 6.225 3.811 13.484 1.00 80.25 77 GLN A CA 1
ATOM 596 C C . GLN A 1 77 ? 5.497 5.159 13.652 1.00 80.25 77 GLN A C 1
ATOM 598 O O . GLN A 1 77 ? 4.607 5.268 14.493 1.00 80.25 77 GLN A O 1
ATOM 603 N N . ALA A 1 78 ? 5.826 6.192 12.869 1.00 82.81 78 ALA A N 1
ATOM 604 C CA . ALA A 1 78 ? 5.113 7.472 12.921 1.00 82.81 78 ALA A CA 1
ATOM 605 C C . ALA A 1 78 ? 3.646 7.316 12.477 1.00 82.81 78 ALA A C 1
ATOM 607 O O . ALA A 1 78 ? 2.738 7.889 13.083 1.00 82.81 78 ALA A O 1
ATOM 608 N N . THR A 1 79 ? 3.413 6.482 11.460 1.00 87.56 79 THR A N 1
ATOM 609 C CA . THR A 1 79 ? 2.068 6.154 10.966 1.00 87.56 79 THR A CA 1
ATOM 610 C C . THR A 1 79 ? 1.266 5.387 12.015 1.00 87.56 79 THR A C 1
ATOM 612 O O . THR A 1 79 ? 0.118 5.740 12.278 1.00 87.56 79 THR A O 1
ATOM 615 N N . GLU A 1 80 ? 1.865 4.388 12.669 1.00 91.75 80 GLU A N 1
ATOM 616 C CA . GLU A 1 80 ? 1.258 3.647 13.780 1.00 91.75 80 GLU A CA 1
ATOM 617 C C . GLU A 1 80 ? 0.798 4.594 14.894 1.00 91.75 80 GLU A C 1
ATOM 619 O O . GLU A 1 80 ? -0.354 4.530 15.323 1.00 91.75 80 GLU A O 1
ATOM 624 N N . GLN A 1 81 ? 1.662 5.518 15.327 1.00 91.25 81 GLN A N 1
ATOM 625 C CA . GLN A 1 81 ? 1.318 6.485 16.374 1.00 91.25 81 GLN A CA 1
ATOM 626 C C . GLN A 1 81 ? 0.164 7.403 15.956 1.00 91.25 81 GLN A C 1
ATOM 628 O O . GLN A 1 81 ? -0.748 7.654 16.748 1.00 91.25 81 GLN A O 1
ATOM 633 N N . ALA A 1 82 ? 0.149 7.859 14.701 1.00 92.75 82 ALA A N 1
ATOM 634 C CA . ALA A 1 82 ? -0.938 8.679 14.178 1.00 92.75 82 ALA A CA 1
ATOM 635 C C . ALA A 1 82 ? -2.272 7.905 14.122 1.00 92.75 82 ALA A C 1
ATOM 637 O O . ALA A 1 82 ? -3.316 8.441 14.503 1.00 92.75 82 ALA A O 1
ATOM 638 N N . VAL A 1 83 ? -2.243 6.623 13.734 1.00 95.19 83 VAL A N 1
ATOM 639 C CA . VAL A 1 83 ? -3.418 5.735 13.780 1.00 95.19 83 VAL A CA 1
ATOM 640 C C . VAL A 1 83 ? -3.927 5.588 15.212 1.00 95.19 83 VAL A C 1
ATOM 642 O O . VAL A 1 83 ? -5.122 5.770 15.448 1.00 95.19 83 VAL A O 1
ATOM 645 N N . LEU A 1 84 ? -3.046 5.293 16.171 1.00 95.44 84 LEU A N 1
ATOM 646 C CA . LEU A 1 84 ? -3.415 5.109 17.578 1.00 95.44 84 LEU A CA 1
ATOM 647 C C . LEU A 1 84 ? -3.990 6.388 18.198 1.00 95.44 84 LEU A C 1
ATOM 649 O O . LEU A 1 84 ? -4.952 6.323 18.968 1.00 95.44 84 LEU A O 1
ATOM 653 N N . ALA A 1 85 ? -3.452 7.555 17.840 1.00 95.00 85 ALA A N 1
ATOM 654 C CA . ALA A 1 85 ? -3.980 8.843 18.276 1.00 95.00 85 ALA A CA 1
ATOM 655 C C . ALA A 1 85 ? -5.384 9.108 17.703 1.00 95.00 85 ALA A C 1
ATOM 657 O O . ALA A 1 85 ? -6.288 9.513 18.438 1.00 95.00 85 ALA A O 1
ATOM 658 N N . PHE A 1 86 ? -5.595 8.832 16.413 1.00 96.25 86 PHE A N 1
ATOM 659 C CA . PHE A 1 86 ? -6.877 9.057 15.743 1.00 96.25 86 PHE A CA 1
ATOM 660 C C . PHE A 1 86 ? -7.964 8.054 16.169 1.00 96.25 86 PHE A C 1
ATOM 662 O O . PHE A 1 86 ? -9.141 8.409 16.291 1.00 96.25 86 PHE A O 1
ATOM 669 N N . CYS A 1 87 ? -7.569 6.813 16.465 1.00 97.06 87 CYS A N 1
ATOM 670 C CA . CYS A 1 87 ? -8.457 5.735 16.902 1.00 97.06 87 CYS A CA 1
ATOM 671 C C . CYS A 1 87 ? -8.768 5.757 18.407 1.00 97.06 87 CYS A C 1
ATOM 673 O O . CYS A 1 87 ? -9.348 4.805 18.923 1.00 97.06 87 CYS A O 1
ATOM 675 N N . ARG A 1 88 ? -8.468 6.844 19.135 1.00 95.25 88 ARG A N 1
ATOM 676 C CA . ARG A 1 88 ? -8.987 7.043 20.508 1.00 95.25 88 ARG A CA 1
ATOM 677 C C . ARG A 1 88 ? -10.519 6.998 20.571 1.00 95.25 88 ARG A C 1
ATOM 679 O O . ARG A 1 88 ? -11.091 6.713 21.617 1.00 95.25 88 ARG A O 1
ATOM 686 N N . GLN A 1 89 ? -11.179 7.257 19.445 1.00 94.56 89 GLN A N 1
ATOM 687 C CA . GLN A 1 89 ? -12.600 7.001 19.222 1.00 94.56 89 GLN A CA 1
ATOM 688 C C . GLN A 1 89 ? -12.767 5.943 18.120 1.00 94.56 89 GLN A C 1
ATOM 690 O O . GLN A 1 89 ? -11.869 5.802 17.291 1.00 94.56 89 GLN A O 1
ATOM 695 N N . PRO A 1 90 ? -13.905 5.227 18.045 1.00 96.88 90 PRO A N 1
ATOM 696 C CA . PRO A 1 90 ? -14.144 4.246 16.990 1.00 96.88 90 PRO A CA 1
ATOM 697 C C . PRO A 1 90 ? -14.069 4.848 15.580 1.00 96.88 90 PRO A C 1
ATOM 699 O O . PRO A 1 90 ? -14.921 5.658 15.202 1.00 96.88 90 PRO A O 1
ATOM 702 N N . ARG A 1 91 ? -13.108 4.388 14.772 1.00 97.75 91 ARG A N 1
ATOM 703 C CA . ARG A 1 91 ? -12.930 4.803 13.369 1.00 97.75 91 ARG A CA 1
ATOM 704 C C . ARG A 1 91 ? -12.940 3.615 12.418 1.00 97.75 91 ARG A C 1
ATOM 706 O O . ARG A 1 91 ? -12.423 2.547 12.725 1.00 97.75 91 ARG A O 1
ATOM 713 N N . SER A 1 92 ? -13.534 3.795 11.251 1.00 96.94 92 SER A N 1
ATOM 714 C CA . SER A 1 92 ? -13.458 2.851 10.136 1.00 96.94 92 SER A CA 1
ATOM 715 C C . SER A 1 92 ? -12.111 2.961 9.418 1.00 96.94 92 SER A C 1
ATOM 717 O O . SER A 1 92 ? -11.466 4.009 9.437 1.00 96.94 92 SER A O 1
ATOM 719 N N . THR A 1 93 ? -11.706 1.904 8.709 1.00 94.62 93 THR A N 1
ATOM 720 C CA . THR A 1 93 ? -10.501 1.926 7.858 1.00 94.62 93 THR A CA 1
ATOM 721 C C . THR A 1 93 ? -10.504 3.107 6.885 1.00 94.62 93 THR A C 1
ATOM 723 O O . THR A 1 93 ? -9.479 3.748 6.691 1.00 94.62 93 THR A O 1
ATOM 726 N N . THR A 1 94 ? -11.660 3.411 6.290 1.00 94.88 94 THR A N 1
ATOM 727 C CA . THR A 1 94 ? -11.831 4.522 5.346 1.00 94.88 94 THR A CA 1
ATOM 728 C C . THR A 1 94 ? -11.592 5.879 5.996 1.00 94.88 94 THR A C 1
ATOM 730 O O . THR A 1 94 ? -10.905 6.710 5.411 1.00 94.88 94 THR A O 1
ATOM 733 N N . GLU A 1 95 ? -12.095 6.098 7.215 1.00 96.75 95 GLU A N 1
ATOM 734 C CA . GLU A 1 95 ? -11.853 7.344 7.954 1.00 96.75 95 GLU A CA 1
ATOM 735 C C . GLU A 1 95 ? -10.373 7.500 8.317 1.00 96.75 95 GLU A C 1
ATOM 737 O O . GLU A 1 95 ? -9.826 8.590 8.175 1.00 96.75 95 GLU A O 1
ATOM 742 N N . ILE A 1 96 ? -9.720 6.417 8.753 1.00 95.38 96 ILE A N 1
ATOM 743 C CA . ILE A 1 96 ? -8.299 6.428 9.132 1.00 95.38 96 ILE A CA 1
ATOM 744 C C . ILE A 1 96 ? -7.426 6.765 7.922 1.00 95.38 96 ILE A C 1
ATOM 746 O O . ILE A 1 96 ? -6.602 7.674 7.982 1.00 95.38 96 ILE A O 1
ATOM 750 N N . MET A 1 97 ? -7.636 6.062 6.807 1.00 92.69 97 MET A N 1
ATOM 751 C CA . MET A 1 97 ? -6.872 6.286 5.582 1.00 92.69 97 MET A CA 1
ATOM 752 C C . MET A 1 97 ? -7.066 7.703 5.043 1.00 92.69 97 MET A C 1
ATOM 754 O O . MET A 1 97 ? -6.089 8.352 4.683 1.00 92.69 97 MET A O 1
ATOM 758 N N . HIS A 1 98 ? -8.306 8.202 5.039 1.00 92.81 98 HIS A N 1
ATOM 759 C CA . HIS A 1 98 ? -8.596 9.563 4.599 1.00 92.81 98 HIS A CA 1
ATOM 760 C C . HIS A 1 98 ? -7.897 10.609 5.477 1.00 92.81 98 HIS A C 1
ATOM 762 O O . HIS A 1 98 ? -7.279 11.529 4.951 1.00 92.81 98 HIS A O 1
ATOM 768 N N . HIS A 1 99 ? -7.943 10.443 6.803 1.00 90.19 99 HIS A N 1
ATOM 769 C CA . HIS A 1 99 ? -7.307 11.365 7.745 1.00 90.19 99 HIS A CA 1
ATOM 770 C C . HIS A 1 99 ? -5.781 11.428 7.584 1.00 90.19 99 HIS A C 1
ATOM 772 O O . HIS A 1 99 ? -5.197 12.502 7.688 1.00 90.19 99 HIS A O 1
ATOM 778 N N . LEU A 1 100 ? -5.149 10.286 7.306 1.00 86.75 100 LEU A N 1
ATOM 779 C CA . LEU A 1 100 ? -3.695 10.161 7.174 1.00 86.75 100 LEU A CA 1
ATOM 780 C C . LEU A 1 100 ? -3.190 10.338 5.731 1.00 86.75 100 LEU A C 1
ATOM 782 O O . LEU A 1 100 ? -1.998 10.194 5.480 1.00 86.75 100 LEU A O 1
ATOM 786 N N . GLY A 1 101 ? -4.077 10.614 4.768 1.00 85.38 101 GLY A N 1
ATOM 787 C CA . GLY A 1 101 ? -3.711 10.751 3.354 1.00 85.38 101 GLY A CA 1
ATOM 788 C C . GLY A 1 101 ? -3.237 9.450 2.690 1.00 85.38 101 GLY A C 1
ATOM 789 O O . GLY A 1 101 ? -2.574 9.494 1.654 1.00 85.38 101 GLY A O 1
ATOM 790 N N . LEU A 1 102 ? -3.572 8.290 3.262 1.00 84.69 102 LEU A N 1
ATOM 791 C CA . LEU A 1 102 ? -3.165 6.978 2.760 1.00 84.69 102 LEU A CA 1
ATOM 792 C C . LEU A 1 102 ? -4.078 6.525 1.618 1.00 84.69 102 LEU A C 1
ATOM 794 O O . LEU A 1 102 ? -5.303 6.560 1.732 1.00 84.69 102 LEU A O 1
ATOM 798 N N . ARG A 1 103 ? -3.479 6.044 0.525 1.00 81.25 103 ARG A N 1
ATOM 799 C CA . ARG A 1 103 ? -4.209 5.628 -0.687 1.00 81.25 103 ARG A CA 1
ATOM 800 C C . ARG A 1 103 ? -4.302 4.109 -0.858 1.00 81.25 103 ARG A C 1
ATOM 802 O O . ARG A 1 103 ? -5.287 3.619 -1.402 1.00 81.25 103 ARG A O 1
ATOM 809 N N . HIS A 1 104 ? -3.338 3.356 -0.325 1.00 82.50 104 HIS A N 1
ATOM 810 C CA . HIS A 1 104 ? -3.222 1.910 -0.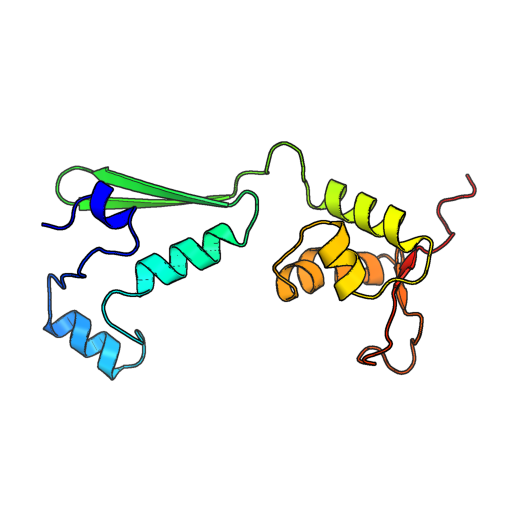547 1.00 82.50 104 HIS A CA 1
ATOM 811 C C . HIS A 1 104 ? -3.783 1.114 0.626 1.00 82.50 104 HIS A C 1
ATOM 813 O O . HIS A 1 104 ? -3.154 0.970 1.674 1.00 82.50 104 HIS A O 1
ATOM 819 N N . ARG A 1 105 ? -4.998 0.591 0.437 1.00 86.31 105 ARG A N 1
ATOM 820 C CA . ARG A 1 105 ? -5.739 -0.121 1.484 1.00 86.31 105 ARG A CA 1
ATOM 821 C C .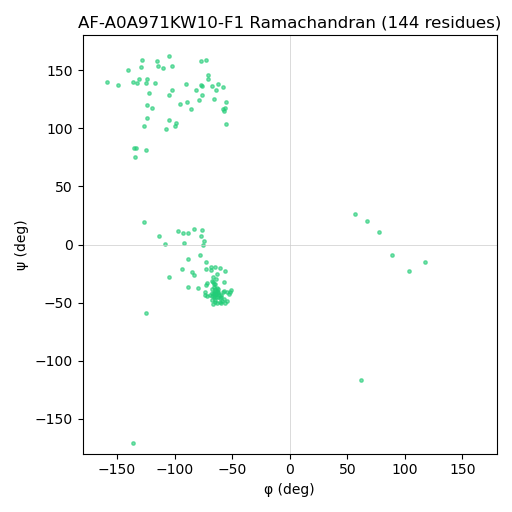 ARG A 1 105 ? -5.061 -1.420 1.907 1.00 86.31 105 ARG A C 1
ATOM 823 O O . ARG A 1 105 ? -5.020 -1.695 3.102 1.00 86.31 105 ARG A O 1
ATOM 830 N N . GLU A 1 106 ? -4.555 -2.194 0.950 1.00 85.69 106 GLU A N 1
ATOM 831 C CA . GLU A 1 106 ? -3.935 -3.496 1.222 1.00 85.69 106 GLU A CA 1
ATOM 832 C C . GLU A 1 106 ? -2.665 -3.326 2.059 1.00 85.69 106 GLU A C 1
ATOM 834 O O . GLU A 1 106 ? -2.558 -3.908 3.133 1.00 85.69 106 GLU A O 1
ATOM 839 N N . HIS A 1 107 ? -1.781 -2.413 1.644 1.00 82.69 107 HIS A N 1
ATOM 840 C CA . HIS A 1 107 ? -0.568 -2.077 2.388 1.00 82.69 107 HIS A CA 1
ATOM 841 C C . HIS A 1 107 ? -0.879 -1.523 3.784 1.00 82.69 107 HIS A C 1
ATOM 843 O O . HIS A 1 107 ? -0.309 -1.966 4.775 1.00 82.69 107 HIS A O 1
ATOM 849 N N . PHE A 1 108 ? -1.833 -0.589 3.901 1.00 89.06 108 PHE A N 1
ATOM 850 C CA . PHE A 1 108 ? -2.266 -0.104 5.214 1.00 89.06 108 PHE A CA 1
ATOM 851 C C . PHE A 1 108 ? -2.752 -1.253 6.108 1.00 89.06 108 PHE A C 1
ATOM 853 O O . PHE A 1 108 ? -2.468 -1.285 7.306 1.00 89.06 108 PHE A O 1
ATOM 860 N N . ARG A 1 109 ? -3.480 -2.213 5.530 1.00 90.81 109 ARG A N 1
ATOM 861 C CA . ARG A 1 109 ? -3.990 -3.368 6.259 1.00 90.81 109 ARG A CA 1
ATOM 862 C C . ARG A 1 109 ? -2.859 -4.280 6.738 1.00 90.81 109 ARG A C 1
ATOM 864 O O . ARG A 1 109 ? -2.856 -4.611 7.920 1.00 90.81 109 ARG A O 1
ATOM 871 N N . SER A 1 110 ? -1.945 -4.681 5.856 1.00 87.25 110 SER A N 1
ATOM 872 C CA . SER A 1 110 ? -0.873 -5.635 6.168 1.00 87.25 110 SER A CA 1
ATOM 873 C C . SER A 1 110 ? 0.238 -5.035 7.026 1.00 87.25 110 SER A C 1
ATOM 875 O O . SER A 1 110 ? 0.706 -5.698 7.942 1.00 87.25 110 SER A O 1
ATOM 877 N N . SER A 1 111 ? 0.641 -3.793 6.750 1.00 84.06 111 SER A N 1
ATOM 878 C CA . SER A 1 111 ? 1.841 -3.192 7.345 1.00 84.06 111 SER A CA 1
ATOM 879 C C . SER A 1 111 ? 1.546 -2.381 8.607 1.00 84.06 111 SER A C 1
ATOM 881 O O . SER A 1 111 ? 2.444 -2.166 9.407 1.00 84.06 111 SER A O 1
ATOM 883 N N . ILE A 1 112 ? 0.299 -1.931 8.810 1.00 91.38 112 ILE A N 1
ATOM 884 C CA . ILE A 1 112 ? -0.067 -1.078 9.955 1.00 91.38 112 ILE A CA 1
ATOM 885 C C . ILE A 1 112 ? -1.224 -1.682 10.759 1.00 91.38 112 ILE A C 1
ATOM 887 O O . ILE A 1 112 ? -1.095 -1.950 11.951 1.00 91.38 112 ILE A O 1
ATOM 891 N N . LEU A 1 113 ? -2.381 -1.916 10.133 1.00 93.19 113 LEU A N 1
ATOM 892 C CA . LEU A 1 113 ? -3.603 -2.266 10.862 1.00 93.19 113 LEU A CA 1
ATOM 893 C C . LEU A 1 113 ? -3.534 -3.645 11.536 1.00 93.19 113 LEU A C 1
ATOM 895 O O . LEU A 1 113 ? -3.910 -3.762 12.700 1.00 93.19 113 LEU A O 1
ATOM 899 N N . MET A 1 114 ? -3.096 -4.681 10.811 1.00 93.69 114 MET A N 1
ATOM 900 C CA . MET A 1 114 ? -2.972 -6.040 11.355 1.00 93.69 114 MET A CA 1
ATOM 901 C C . MET A 1 114 ? -1.905 -6.111 12.461 1.00 93.69 114 MET A C 1
ATOM 903 O O . MET A 1 114 ? -2.265 -6.559 13.550 1.00 93.69 114 MET A O 1
ATOM 907 N N . PRO A 1 115 ? -0.682 -5.561 12.288 1.00 94.06 115 PRO A N 1
ATOM 908 C CA . PRO A 1 115 ? 0.303 -5.498 13.370 1.00 94.06 115 PRO A CA 1
ATOM 909 C C . PRO A 1 115 ? -0.216 -4.816 14.643 1.00 94.06 115 PRO A C 1
ATOM 911 O O . PRO A 1 115 ? 0.014 -5.306 15.748 1.00 94.06 115 PRO A O 1
ATOM 914 N N . LEU A 1 116 ? -0.969 -3.715 14.521 1.00 95.31 116 LEU A N 1
ATOM 915 C CA . LEU A 1 116 ? -1.559 -3.031 15.679 1.00 95.31 116 LEU A CA 1
ATOM 916 C C . LEU A 1 116 ? -2.639 -3.863 16.393 1.00 95.31 116 LEU A C 1
ATOM 918 O O . LEU A 1 116 ? -2.792 -3.742 17.610 1.00 95.31 116 LEU A O 1
ATOM 922 N N . LEU A 1 117 ? -3.389 -4.693 15.662 1.00 94.94 117 LEU A N 1
ATOM 923 C CA . LEU A 1 117 ? -4.372 -5.621 16.234 1.00 94.94 117 LEU A CA 1
ATOM 924 C C . LEU A 1 117 ? -3.695 -6.812 16.920 1.00 94.94 117 LEU A C 1
ATOM 926 O O . LEU A 1 117 ? -4.085 -7.180 18.025 1.00 94.94 117 LEU A O 1
ATOM 930 N N . GLU A 1 118 ? -2.668 -7.387 16.295 1.00 94.56 118 GLU A N 1
ATOM 931 C CA . GLU A 1 118 ? -1.881 -8.502 16.841 1.00 94.56 118 GLU A CA 1
ATOM 932 C C . GLU A 1 118 ? -1.164 -8.101 18.133 1.00 94.56 118 GLU A C 1
ATOM 934 O O . GLU A 1 118 ? -1.190 -8.835 19.121 1.00 94.56 118 GLU A O 1
ATOM 939 N N . ARG A 1 119 ? -0.609 -6.883 18.159 1.00 94.94 119 ARG A N 1
ATOM 940 C CA . ARG A 1 119 ? -0.004 -6.261 19.349 1.00 94.94 119 ARG A CA 1
ATOM 941 C C . ARG A 1 119 ? -1.034 -5.751 20.360 1.00 94.94 119 ARG A C 1
ATOM 943 O O . ARG A 1 119 ? -0.641 -5.192 21.379 1.00 94.94 119 ARG A O 1
ATOM 950 N N . GLN A 1 120 ? -2.330 -5.907 20.082 1.00 94.69 120 GLN A N 1
ATOM 951 C CA . GLN A 1 120 ? -3.437 -5.481 20.946 1.00 94.69 120 GLN A CA 1
ATOM 952 C C . GLN A 1 120 ? -3.413 -3.982 21.291 1.00 94.69 120 GLN A C 1
ATOM 954 O O . GLN A 1 120 ? -3.946 -3.565 22.317 1.00 94.69 120 GLN A O 1
ATOM 959 N N . LEU A 1 121 ? -2.820 -3.153 20.429 1.00 95.38 121 LEU A N 1
ATOM 960 C CA . LEU A 1 121 ? -2.840 -1.691 20.546 1.00 95.38 121 LEU A CA 1
ATOM 961 C C . LEU A 1 121 ? -4.128 -1.105 19.950 1.00 95.38 121 LEU A C 1
ATOM 963 O O . LEU A 1 121 ? -4.610 -0.057 20.379 1.00 95.38 121 LEU A O 1
ATOM 967 N N . LEU A 1 122 ? -4.725 -1.819 18.994 1.00 96.19 122 LEU A N 1
ATOM 968 C CA . LEU A 1 122 ? -6.087 -1.610 18.516 1.00 96.19 122 LEU A CA 1
ATOM 969 C C . LEU A 1 122 ? -6.960 -2.814 18.869 1.00 96.19 122 LEU A C 1
ATOM 971 O O . LEU A 1 122 ? -6.488 -3.946 18.952 1.00 96.19 122 LEU A O 1
ATOM 975 N N . ARG A 1 123 ? -8.266 -2.579 18.995 1.00 96.19 123 ARG A N 1
ATOM 976 C CA . ARG A 1 123 ? -9.280 -3.637 19.053 1.00 96.19 123 ARG A CA 1
ATOM 977 C C . ARG A 1 123 ? -10.413 -3.392 18.066 1.00 96.19 123 ARG A C 1
ATOM 979 O O . ARG A 1 123 ? -10.730 -2.251 17.719 1.00 96.19 123 ARG A O 1
ATOM 986 N N . LEU A 1 124 ? -11.039 -4.488 17.646 1.00 96.19 124 LEU A N 1
ATOM 987 C CA . LEU A 1 124 ? -12.264 -4.488 16.851 1.00 96.19 124 LEU A CA 1
ATOM 988 C C . LEU A 1 124 ? -13.445 -4.041 17.720 1.00 96.19 124 LEU A C 1
ATOM 990 O O . LEU A 1 124 ? -13.543 -4.409 18.888 1.00 96.19 124 LEU A O 1
ATOM 994 N N . THR A 1 125 ? -14.368 -3.282 17.139 1.00 95.44 125 THR A N 1
ATOM 995 C CA . THR A 1 125 ? -15.642 -2.938 17.799 1.00 95.44 125 THR A CA 1
ATOM 996 C C . THR A 1 125 ? -16.708 -4.016 17.614 1.00 95.44 125 THR A C 1
ATOM 998 O O . THR A 1 125 ? -17.613 -4.119 18.434 1.00 95.44 125 THR A O 1
ATOM 1001 N N . ILE A 1 126 ? -16.586 -4.837 16.567 1.00 95.06 126 ILE A N 1
ATOM 1002 C CA . ILE A 1 126 ? -17.446 -5.990 16.286 1.00 95.06 126 ILE A CA 1
ATOM 1003 C C . ILE A 1 126 ? -16.542 -7.230 16.153 1.00 95.06 126 ILE A C 1
ATOM 1005 O O . ILE A 1 126 ? -16.163 -7.589 15.032 1.00 95.06 126 ILE A O 1
ATOM 1009 N N . PRO A 1 127 ? -16.122 -7.852 17.270 1.00 91.50 127 PRO A N 1
ATOM 1010 C CA . PRO A 1 127 ? -15.190 -8.982 17.246 1.00 91.50 127 PRO A CA 1
ATOM 1011 C C . PRO A 1 127 ? -15.785 -10.228 16.575 1.00 91.50 127 PRO A C 1
ATOM 1013 O O . PRO A 1 127 ? -15.088 -10.884 15.809 1.00 91.50 127 PRO A O 1
ATOM 1016 N N . ASP A 1 128 ? -17.082 -10.493 16.757 1.00 93.94 128 ASP A N 1
ATOM 1017 C CA . ASP A 1 128 ? -17.755 -11.679 16.197 1.00 93.94 128 ASP A CA 1
ATOM 1018 C C . ASP A 1 128 ? -17.884 -11.643 14.668 1.00 93.94 128 ASP A C 1
ATOM 1020 O O . ASP A 1 128 ? -18.092 -12.666 14.015 1.00 93.94 128 ASP A O 1
ATOM 1024 N N . LYS A 1 129 ? -17.762 -10.452 14.068 1.00 92.88 129 LYS A N 1
ATOM 1025 C CA . LYS A 1 129 ? -17.818 -10.260 12.616 1.00 92.88 129 LYS A CA 1
ATOM 1026 C C . LYS A 1 129 ? -16.688 -9.340 12.145 1.00 92.88 129 LYS A C 1
ATOM 1028 O O . LYS A 1 129 ? -16.949 -8.188 11.783 1.00 92.88 129 LYS A O 1
ATOM 1033 N N . PRO A 1 130 ? -15.437 -9.842 12.082 1.00 88.06 130 PRO A N 1
ATOM 1034 C CA . PRO A 1 130 ? -14.263 -9.043 11.727 1.00 88.06 130 PRO A CA 1
ATOM 1035 C C . PRO A 1 130 ? -14.368 -8.358 10.360 1.00 88.06 130 PRO A C 1
ATOM 1037 O O . PRO A 1 130 ? -13.864 -7.251 10.187 1.00 88.06 130 PRO A O 1
ATOM 1040 N N . SER A 1 131 ? -15.058 -8.998 9.411 1.00 88.94 131 SER A N 1
ATOM 1041 C CA . SER A 1 131 ? -15.301 -8.516 8.045 1.00 88.94 131 SER A CA 1
ATOM 1042 C C . SER A 1 131 ? -16.564 -7.655 7.899 1.00 88.94 131 SER A C 1
ATOM 1044 O O . SER A 1 131 ? -16.992 -7.368 6.782 1.00 88.94 131 SER A O 1
ATOM 1046 N N . SER A 1 132 ? -17.201 -7.251 9.005 1.00 93.00 132 SER A N 1
ATOM 1047 C CA . SER A 1 132 ? -18.403 -6.416 8.964 1.00 93.00 132 SER A CA 1
ATOM 1048 C C . SER A 1 132 ? -18.139 -5.097 8.221 1.00 93.00 132 SER A C 1
ATOM 1050 O O . SER A 1 132 ? -17.162 -4.414 8.524 1.00 93.00 132 SER A O 1
ATOM 1052 N N . PRO A 1 133 ? -19.038 -4.649 7.325 1.00 90.88 133 PRO A N 1
ATOM 1053 C CA . PRO A 1 133 ? -18.914 -3.335 6.688 1.00 90.88 133 PRO A CA 1
ATOM 1054 C C . PRO A 1 133 ? -19.038 -2.179 7.694 1.00 90.88 133 PRO A C 1
ATOM 1056 O O . PRO A 1 133 ? -18.608 -1.066 7.416 1.00 90.88 133 PRO A O 1
ATOM 1059 N N . LYS A 1 134 ? -19.609 -2.441 8.878 1.00 94.19 134 LYS A N 1
ATOM 1060 C CA . LYS A 1 134 ? -19.712 -1.481 9.986 1.00 94.19 134 LYS A CA 1
ATOM 1061 C C . LYS A 1 134 ? -18.541 -1.587 10.968 1.00 94.19 134 LYS A C 1
ATOM 1063 O O . LYS A 1 134 ? -18.616 -1.010 12.050 1.00 94.19 134 LYS A O 1
ATOM 1068 N N . GLN A 1 135 ? -17.496 -2.347 10.629 1.00 96.56 135 GLN A N 1
ATOM 1069 C CA . GLN A 1 135 ? -16.356 -2.539 11.511 1.00 96.56 135 GLN A CA 1
ATOM 1070 C C . GLN A 1 135 ? -15.625 -1.219 11.756 1.00 96.56 135 GLN A C 1
ATOM 1072 O O . GLN A 1 135 ? -15.296 -0.476 10.828 1.00 96.56 135 GLN A O 1
ATOM 1077 N N . LYS A 1 136 ? -15.336 -0.966 13.029 1.00 97.31 136 LYS A N 1
ATOM 1078 C CA . LYS A 1 136 ? -14.490 0.136 13.479 1.00 97.31 136 LYS A CA 1
ATOM 1079 C C . LYS A 1 136 ? -13.401 -0.375 14.410 1.00 97.31 136 LYS A C 1
ATOM 1081 O O . LYS A 1 136 ? -13.543 -1.436 15.021 1.00 97.31 136 LYS A O 1
ATOM 1086 N N . TYR A 1 137 ? -12.351 0.418 14.525 1.00 97.25 137 TYR A N 1
ATOM 1087 C CA . TYR A 1 137 ? -11.162 0.161 15.316 1.00 97.25 137 TYR A CA 1
ATOM 1088 C C . TYR A 1 137 ? -11.056 1.228 16.399 1.00 97.25 137 TYR A C 1
ATOM 1090 O O . TYR A 1 137 ? -11.354 2.398 16.148 1.00 97.25 137 TYR A O 1
ATOM 1098 N N . ILE A 1 138 ? -10.674 0.811 17.601 1.00 97.00 138 ILE A N 1
ATOM 1099 C CA . ILE A 1 138 ? -10.458 1.707 18.737 1.00 97.00 138 ILE A CA 1
ATOM 1100 C C . ILE A 1 138 ? -9.169 1.321 19.460 1.00 97.00 138 ILE A C 1
ATOM 1102 O O . ILE A 1 138 ? -8.883 0.135 19.633 1.00 97.00 138 ILE A O 1
ATOM 1106 N N . THR A 1 139 ? -8.402 2.320 19.880 1.00 96.94 139 THR A N 1
ATOM 1107 C CA . THR A 1 139 ? -7.176 2.152 20.662 1.00 96.94 139 THR A CA 1
ATOM 1108 C C . THR A 1 139 ? -7.489 1.509 22.010 1.00 96.94 139 THR A C 1
ATOM 1110 O O . THR A 1 139 ? -8.503 1.806 22.653 1.00 96.94 139 THR A O 1
ATOM 1113 N N . THR A 1 140 ? -6.652 0.567 22.432 1.00 92.25 140 THR A N 1
ATOM 1114 C CA . THR A 1 140 ? -6.767 -0.051 23.753 1.00 92.25 140 THR A CA 1
ATOM 1115 C C . THR A 1 140 ? -6.238 0.909 24.816 1.00 92.25 140 THR A C 1
ATOM 1117 O O . THR A 1 140 ? -5.227 1.581 24.642 1.00 92.25 140 THR A O 1
ATOM 1120 N N . THR A 1 141 ? -6.958 1.028 25.930 1.00 74.00 141 THR A N 1
ATOM 1121 C CA . THR A 1 141 ? -6.656 2.012 26.982 1.00 74.00 141 THR A CA 1
ATOM 1122 C C . THR A 1 141 ? -5.427 1.625 27.824 1.00 74.00 141 THR A C 1
ATOM 1124 O O . THR A 1 141 ? -5.072 2.345 28.748 1.00 74.00 141 THR A O 1
ATOM 1127 N N . SER A 1 142 ? -4.725 0.525 27.520 1.00 57.66 142 SER A N 1
ATOM 1128 C CA . SER A 1 142 ? -3.678 -0.031 28.396 1.00 57.66 142 SER A CA 1
ATOM 1129 C C . SER A 1 142 ? -2.338 0.734 28.387 1.00 57.66 142 SER A C 1
ATOM 1131 O O . SER A 1 142 ? -1.338 0.210 28.869 1.00 57.66 142 SER A O 1
ATOM 1133 N N . GLN A 1 143 ? -2.289 1.946 27.827 1.00 46.66 143 GLN A N 1
ATOM 1134 C CA . GLN A 1 143 ? -1.094 2.807 27.774 1.00 46.66 143 GLN A CA 1
ATOM 1135 C C . GLN A 1 143 ? -1.350 4.219 28.345 1.00 46.66 143 GLN A C 1
ATOM 1137 O O . GLN A 1 143 ? -0.611 5.148 28.038 1.00 46.66 143 GLN A O 1
ATOM 1142 N N . ALA A 1 144 ? -2.407 4.412 29.146 1.00 40.00 144 ALA A N 1
ATOM 1143 C CA . A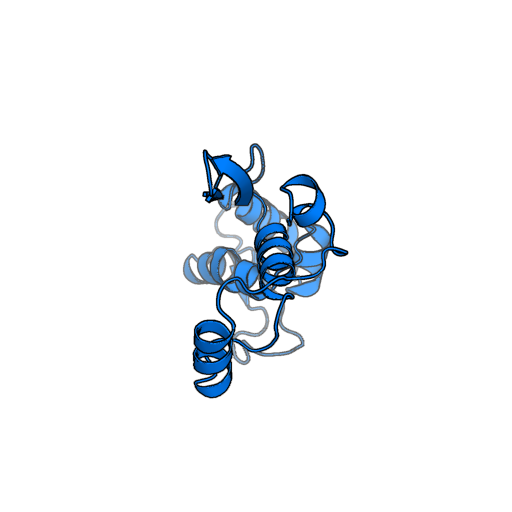LA A 1 144 ? -2.702 5.697 29.800 1.00 40.00 144 ALA A CA 1
ATOM 1144 C C . ALA A 1 144 ? -2.457 5.707 31.324 1.00 40.00 144 ALA A C 1
ATOM 1146 O O . ALA A 1 144 ? -2.668 6.737 31.956 1.00 40.00 144 ALA A O 1
ATOM 1147 N N . GLU A 1 145 ? -2.004 4.597 31.913 1.00 37.34 145 GLU A N 1
ATOM 1148 C CA . GLU A 1 145 ? -1.748 4.483 33.355 1.00 37.34 145 GLU A CA 1
ATOM 1149 C C . GLU A 1 145 ? -0.381 3.830 33.600 1.00 37.34 145 GLU A C 1
ATOM 1151 O O . GLU A 1 145 ? -0.271 2.619 33.789 1.00 37.34 145 GLU A O 1
ATOM 1156 N N . SER A 1 146 ? 0.682 4.633 33.538 1.00 34.09 146 SER A N 1
ATOM 1157 C CA . SER A 1 146 ? 1.974 4.420 34.214 1.00 34.09 146 SER A CA 1
ATOM 1158 C C . SER A 1 146 ? 2.687 5.759 34.349 1.00 34.09 146 SER A C 1
ATOM 1160 O O . SER A 1 146 ? 2.752 6.480 33.328 1.00 34.09 146 SER A O 1
#

Mean predicted aligned error: 12.56 Å

Nearest PDB structures (foldseek):
  4rgl-assembly1_A  TM=8.341E-01  e=1.701E-04  Oleidesulfovibrio alaskensis G20
  2dqr-assembly1_B  TM=4.226E-01  e=2.778E+00  Bacillus subtilis
  7pio-assembly1_F  TM=2.047E-01  e=1.694E+00  Mycoplasmoides pneumoniae M129
  6o8w-assembly1_g  TM=2.408E-01  e=4.281E+00  Enterococcus faecalis
  7pak-assembly1_F  TM=2.030E-01  e=4.844E+00  Mycoplasmoides pneumoniae M129